Protein AF-A0A0B2QNK6-F1 (afdb_monomer_lite)

Structure (mmCIF, N/CA/C/O backbone):
data_AF-A0A0B2QNK6-F1
#
_entry.id   AF-A0A0B2QNK6-F1
#
loop_
_atom_site.group_PDB
_atom_site.id
_atom_site.type_symbol
_atom_site.label_atom_id
_atom_site.label_alt_id
_atom_site.label_comp_id
_atom_site.label_asym_id
_atom_site.label_entity_id
_atom_site.label_seq_id
_atom_site.pdbx_PDB_ins_code
_atom_site.Cartn_x
_atom_site.Cartn_y
_atom_site.Cartn_z
_atom_site.occupancy
_atom_site.B_iso_or_equiv
_atom_site.auth_seq_id
_atom_site.auth_comp_id
_atom_site.auth_asym_id
_atom_site.auth_atom_id
_atom_site.pdbx_PDB_model_num
ATOM 1 N N . VAL A 1 1 ? 2.109 14.599 -23.822 1.00 43.66 1 VAL A N 1
ATOM 2 C CA . VAL A 1 1 ? 1.128 13.508 -23.614 1.00 43.66 1 VAL A CA 1
ATOM 3 C C . VAL A 1 1 ? 0.018 14.057 -22.739 1.00 43.66 1 VAL A C 1
ATOM 5 O O . VAL A 1 1 ? 0.283 14.412 -21.594 1.00 43.66 1 VAL A O 1
ATOM 8 N N . ASP A 1 2 ? -1.167 14.238 -23.314 1.00 34.44 2 ASP A N 1
ATOM 9 C CA . ASP A 1 2 ? -2.306 14.894 -22.670 1.00 34.44 2 ASP A CA 1
ATOM 10 C C . ASP A 1 2 ? -2.847 14.093 -21.481 1.00 34.44 2 ASP A C 1
ATOM 12 O O . ASP A 1 2 ? -3.204 12.924 -21.609 1.00 34.44 2 ASP A O 1
ATOM 16 N N . LYS A 1 3 ? -2.964 14.741 -20.315 1.00 54.47 3 LYS A N 1
ATOM 17 C CA . LYS A 1 3 ? -3.500 14.139 -19.077 1.00 54.47 3 LYS A CA 1
ATOM 18 C C . LYS A 1 3 ? -5.016 13.879 -19.119 1.00 54.47 3 LYS A C 1
ATOM 20 O O . LYS A 1 3 ? -5.569 13.408 -18.134 1.00 54.47 3 LYS A O 1
ATOM 25 N N . LYS A 1 4 ? -5.694 14.222 -20.220 1.00 58.22 4 LYS A N 1
ATOM 26 C CA . LYS A 1 4 ? -7.160 14.157 -20.361 1.00 58.22 4 LYS A CA 1
ATOM 27 C C . LYS A 1 4 ? -7.659 13.009 -21.244 1.00 58.22 4 LYS A C 1
ATOM 29 O O . LYS A 1 4 ? -8.868 12.835 -21.367 1.00 58.22 4 LYS A O 1
ATOM 34 N N . GLN A 1 5 ? -6.769 12.239 -21.871 1.00 58.25 5 GLN A N 1
ATOM 35 C CA . GLN A 1 5 ? -7.182 11.198 -22.811 1.00 58.25 5 GLN A CA 1
ATOM 36 C C . GLN A 1 5 ? -7.438 9.872 -22.083 1.00 58.25 5 GLN A C 1
ATOM 38 O O . GLN A 1 5 ? -6.515 9.222 -21.591 1.00 58.25 5 GLN A O 1
ATOM 43 N N . LYS A 1 6 ? -8.712 9.483 -22.013 1.00 66.69 6 LYS A N 1
ATOM 44 C CA . LYS A 1 6 ? -9.170 8.224 -21.412 1.00 66.69 6 LYS A CA 1
ATOM 45 C C . LYS A 1 6 ? -9.047 7.074 -22.413 1.00 66.69 6 LYS A C 1
ATOM 47 O O . LYS A 1 6 ? -9.129 7.295 -23.621 1.00 66.69 6 LYS A O 1
ATOM 52 N N . THR A 1 7 ? -8.839 5.853 -21.921 1.00 67.19 7 THR A N 1
ATOM 53 C CA . THR A 1 7 ? -8.708 4.672 -22.792 1.00 67.19 7 THR A CA 1
ATOM 54 C C . THR A 1 7 ? -10.088 4.056 -23.003 1.00 67.19 7 THR A C 1
ATOM 56 O O . THR A 1 7 ? -10.785 3.767 -22.032 1.00 67.19 7 THR A O 1
ATOM 59 N N . ILE A 1 8 ? -10.496 3.875 -24.259 1.00 69.75 8 ILE A N 1
ATOM 60 C CA . ILE A 1 8 ? -11.732 3.162 -24.600 1.00 69.75 8 ILE A CA 1
ATOM 61 C C . ILE A 1 8 ? -11.409 1.669 -24.628 1.00 69.75 8 ILE A C 1
ATOM 63 O O . ILE A 1 8 ? -10.519 1.246 -25.365 1.00 69.75 8 ILE A O 1
ATOM 67 N N . VAL A 1 9 ? -12.116 0.887 -23.816 1.00 71.56 9 VAL A N 1
ATOM 68 C CA . VAL A 1 9 ? -12.064 -0.578 -23.829 1.00 71.56 9 VAL A CA 1
ATOM 69 C C . VAL A 1 9 ? -13.373 -1.090 -24.413 1.00 71.56 9 VAL A C 1
ATOM 71 O O . VAL A 1 9 ? -14.452 -0.708 -23.958 1.00 71.56 9 VAL A O 1
ATOM 74 N N . PHE A 1 10 ? -13.267 -1.947 -25.422 1.00 71.56 10 PHE A N 1
ATOM 75 C CA . PHE A 1 10 ? -14.404 -2.613 -26.044 1.00 71.56 10 PHE A CA 1
ATOM 76 C C . PHE A 1 10 ? -14.613 -3.969 -25.366 1.00 71.56 10 PHE A C 1
ATOM 78 O O . PHE A 1 10 ? -13.679 -4.766 -25.287 1.00 71.56 10 PHE A O 1
ATOM 85 N N . GLY A 1 11 ? -15.817 -4.212 -24.855 1.00 64.00 11 GLY A N 1
ATOM 86 C CA . GLY A 1 11 ? -16.255 -5.500 -24.330 1.00 64.00 11 GLY A CA 1
ATOM 87 C C . GLY A 1 11 ? -17.415 -6.056 -25.154 1.00 64.00 11 GLY A C 1
ATOM 88 O O . GLY A 1 11 ? -18.221 -5.304 -25.700 1.00 64.00 11 GLY A O 1
ATOM 89 N N . SER A 1 12 ? -17.499 -7.379 -25.253 1.00 56.50 12 SER A N 1
ATOM 90 C CA . SER A 1 12 ? -18.704 -8.078 -25.700 1.00 56.50 12 SER A CA 1
ATOM 91 C C . SER A 1 12 ? -19.504 -8.476 -24.461 1.00 56.50 12 SER A C 1
ATOM 93 O O . SER A 1 12 ? -19.035 -9.301 -23.676 1.00 56.50 12 SER A O 1
ATOM 95 N N . ASP A 1 13 ? -20.683 -7.890 -24.259 1.00 54.41 13 ASP A N 1
ATOM 96 C CA . ASP A 1 13 ? -21.576 -8.315 -23.178 1.00 54.41 13 ASP A CA 1
ATOM 97 C C . ASP A 1 13 ? -22.222 -9.647 -23.600 1.00 54.41 13 ASP A C 1
ATOM 99 O O . ASP A 1 13 ? -23.095 -9.688 -24.469 1.00 54.41 13 ASP A O 1
ATOM 103 N N . SER A 1 14 ? -21.778 -10.759 -23.018 1.00 55.31 14 SER A N 1
ATOM 104 C CA . SER A 1 14 ? -22.426 -12.054 -23.206 1.00 55.31 14 SER A CA 1
ATOM 105 C C . SER A 1 14 ? -23.758 -12.063 -22.455 1.00 55.31 14 SER A C 1
ATOM 107 O O . SER A 1 14 ? -23.745 -12.328 -21.259 1.00 55.31 14 SER A O 1
ATOM 109 N N . GLU A 1 15 ? -24.861 -11.715 -23.140 1.00 56.56 15 GLU A N 1
ATOM 110 C CA . GLU A 1 15 ? -26.159 -12.428 -23.041 1.00 56.56 15 GLU A CA 1
ATOM 111 C C . GLU A 1 15 ? -27.339 -11.869 -23.875 1.00 56.56 15 GLU A C 1
ATOM 113 O O . GLU A 1 15 ? -28.447 -12.372 -23.722 1.00 56.56 15 GLU A O 1
ATOM 118 N N . SER A 1 16 ? -27.200 -10.896 -24.796 1.00 56.59 16 SER A N 1
ATOM 119 C CA . SER A 1 16 ? -28.397 -10.508 -25.598 1.00 56.59 16 SER A CA 1
ATOM 120 C C . SER A 1 16 ? -28.245 -9.948 -27.017 1.00 56.59 16 SER A C 1
ATOM 122 O O . SER A 1 16 ? -29.273 -9.699 -27.634 1.00 56.59 16 SER A O 1
ATOM 124 N N . ASP A 1 17 ? -27.054 -9.805 -27.604 1.00 59.25 17 ASP A N 1
ATOM 125 C CA . ASP A 1 17 ? -26.955 -9.534 -29.052 1.00 59.25 17 ASP A CA 1
ATOM 126 C C . ASP A 1 17 ? -25.509 -9.729 -29.547 1.00 59.25 17 ASP A C 1
ATOM 128 O O . ASP A 1 17 ? -24.616 -9.049 -29.031 1.00 59.25 17 ASP A O 1
ATOM 132 N N . PRO A 1 18 ? -25.221 -10.599 -30.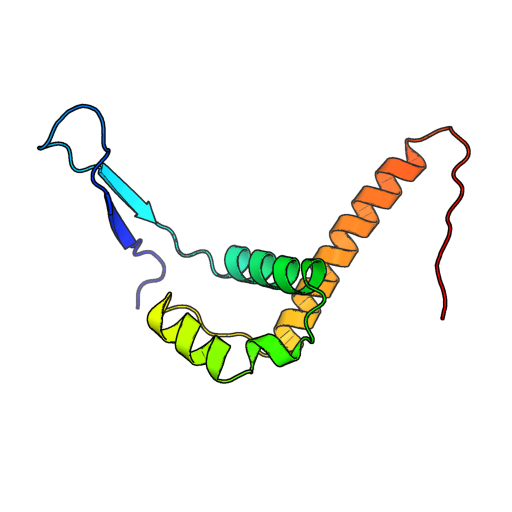535 1.00 59.00 18 PRO A N 1
ATOM 133 C CA . PRO A 1 18 ? -23.860 -10.789 -31.052 1.00 59.00 18 PRO A CA 1
ATOM 134 C C . PRO A 1 18 ? -23.256 -9.527 -31.698 1.00 59.00 18 PRO A C 1
ATOM 136 O O . PRO A 1 18 ? -22.044 -9.470 -31.890 1.00 59.00 18 PRO A O 1
ATOM 139 N N . ASN A 1 19 ? -24.069 -8.502 -31.991 1.00 65.56 19 ASN A N 1
ATOM 140 C CA . ASN A 1 19 ? -23.619 -7.222 -32.550 1.00 65.56 19 ASN A CA 1
ATOM 141 C C . ASN A 1 19 ? -23.490 -6.080 -31.523 1.00 65.56 19 ASN A C 1
ATOM 143 O O . ASN A 1 19 ? -23.136 -4.958 -31.900 1.00 65.56 19 ASN A O 1
ATOM 147 N N . LYS A 1 20 ? -23.762 -6.313 -30.232 1.00 59.88 20 LYS A N 1
ATOM 148 C CA . LYS A 1 20 ? -23.685 -5.256 -29.214 1.00 59.88 20 LYS A CA 1
ATOM 149 C C . LYS A 1 20 ? -22.283 -5.174 -28.611 1.00 59.88 20 LYS A C 1
ATOM 151 O O . LYS A 1 20 ? -21.917 -5.933 -27.720 1.00 59.88 20 LYS A O 1
ATOM 156 N N . VAL A 1 21 ? -21.510 -4.195 -29.074 1.00 65.56 21 VAL A N 1
ATOM 157 C CA . VAL A 1 21 ? -20.206 -3.849 -28.496 1.00 65.56 21 VAL A CA 1
ATOM 158 C C . VAL A 1 21 ? -20.410 -2.817 -27.386 1.00 65.56 21 VAL A C 1
ATOM 160 O O . VAL A 1 21 ? -20.869 -1.702 -27.648 1.00 65.56 21 VAL A O 1
ATOM 163 N N . SER A 1 22 ? -20.073 -3.164 -26.142 1.00 64.62 22 SER A N 1
ATOM 164 C CA . SER A 1 22 ? -20.099 -2.225 -25.021 1.00 64.62 22 SER A CA 1
ATOM 165 C C . SER A 1 22 ? -18.764 -1.474 -24.953 1.00 64.62 22 SER A C 1
ATOM 167 O O . SER A 1 22 ? -17.687 -2.067 -24.908 1.00 64.62 22 SER A O 1
ATOM 169 N N . MET A 1 23 ? -18.810 -0.139 -24.993 1.00 55.69 23 MET A N 1
ATOM 170 C CA . MET A 1 23 ? -17.625 0.698 -24.787 1.00 55.69 23 MET A CA 1
ATOM 171 C C . MET A 1 23 ? -17.573 1.146 -23.333 1.00 55.69 23 MET A C 1
ATOM 173 O O . MET A 1 23 ? -18.458 1.865 -22.864 1.00 55.69 23 MET A O 1
ATOM 177 N N . LYS A 1 24 ? -16.510 0.767 -22.625 1.00 63.97 24 LYS A N 1
ATOM 178 C CA . LYS A 1 24 ? -16.210 1.290 -21.292 1.00 63.97 24 LYS A CA 1
ATOM 179 C C . LYS A 1 24 ? -15.049 2.264 -21.383 1.00 63.97 24 LYS A C 1
ATOM 181 O O . LYS A 1 24 ? -13.989 1.964 -21.928 1.00 63.97 24 LYS A O 1
ATOM 186 N N . LEU A 1 25 ? -15.259 3.446 -20.823 1.00 58.41 25 LEU A N 1
ATOM 187 C CA . LEU A 1 25 ? -14.224 4.455 -20.682 1.00 58.41 25 LEU A CA 1
ATOM 188 C C . LEU A 1 25 ? -13.435 4.147 -19.408 1.00 58.41 25 LEU A C 1
ATOM 190 O O . LEU A 1 25 ? -13.930 4.372 -18.305 1.00 58.41 25 LEU A O 1
ATOM 194 N N . VAL A 1 26 ? -12.230 3.599 -19.550 1.00 65.00 26 VAL A N 1
ATOM 195 C CA . VAL A 1 26 ? -11.381 3.249 -18.408 1.00 65.00 26 VAL A CA 1
ATOM 196 C C . VAL A 1 26 ? -10.445 4.415 -18.121 1.00 65.00 26 VAL A C 1
ATOM 198 O O . VAL A 1 26 ? -9.600 4.784 -18.946 1.00 65.00 26 VAL A O 1
ATOM 201 N N . ASP A 1 27 ? -10.631 5.017 -16.947 1.00 68.44 27 ASP A N 1
ATOM 202 C CA . ASP A 1 27 ? -9.771 6.083 -16.451 1.00 68.44 27 ASP A CA 1
ATOM 203 C C . ASP A 1 27 ? -8.619 5.483 -15.640 1.00 68.44 27 ASP A C 1
ATOM 205 O O . ASP A 1 27 ? -8.825 4.686 -14.721 1.00 68.44 27 ASP A O 1
ATOM 209 N N . PHE A 1 28 ? -7.390 5.844 -15.994 1.00 75.44 28 PHE A N 1
ATOM 210 C CA . PHE A 1 28 ? -6.210 5.386 -15.272 1.00 75.44 28 PHE A CA 1
ATOM 211 C C . PHE A 1 28 ? -5.973 6.318 -14.083 1.00 75.44 28 PHE A C 1
ATOM 213 O O . PHE A 1 28 ? -5.336 7.366 -14.210 1.00 75.44 28 PHE A O 1
ATOM 220 N N . ASN A 1 29 ? -6.470 5.926 -12.909 1.00 85.56 29 ASN A N 1
ATOM 221 C CA . ASN A 1 29 ? -6.188 6.638 -11.670 1.00 85.56 29 ASN A CA 1
ATOM 222 C C . ASN A 1 29 ? -4.982 6.016 -10.953 1.00 85.56 29 ASN A C 1
ATOM 224 O O . ASN A 1 29 ? -5.089 5.004 -10.257 1.00 85.56 29 ASN A O 1
ATOM 228 N N . ARG A 1 30 ? -3.821 6.659 -11.103 1.00 87.12 30 ARG A N 1
ATOM 229 C CA . ARG A 1 30 ? -2.571 6.226 -10.467 1.00 87.12 30 ARG A CA 1
ATOM 230 C C . ARG A 1 30 ? -2.683 6.135 -8.944 1.00 87.12 30 ARG A C 1
ATOM 232 O O . ARG A 1 30 ? -2.134 5.207 -8.362 1.00 87.12 30 ARG A O 1
ATOM 239 N N . GLU A 1 31 ? -3.341 7.098 -8.311 1.00 90.62 31 GLU A N 1
ATOM 240 C CA .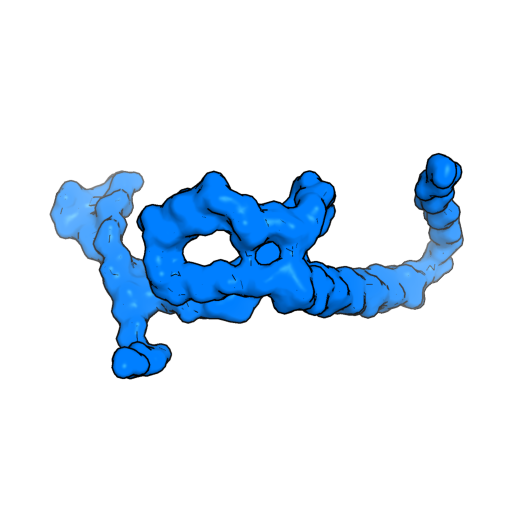 GLU A 1 31 ? -3.459 7.159 -6.853 1.00 90.62 31 GLU A CA 1
ATOM 241 C C . GLU A 1 31 ? -4.268 5.973 -6.325 1.00 90.62 31 GLU A C 1
ATOM 243 O O . GLU A 1 31 ? -3.820 5.269 -5.422 1.00 90.62 31 GLU A O 1
ATOM 248 N N . GLN A 1 32 ? -5.384 5.658 -6.987 1.00 91.19 32 GLN A N 1
ATOM 249 C CA . GLN A 1 32 ? -6.206 4.501 -6.640 1.00 91.19 32 GLN A CA 1
ATOM 250 C C . GLN A 1 32 ? -5.440 3.176 -6.777 1.00 91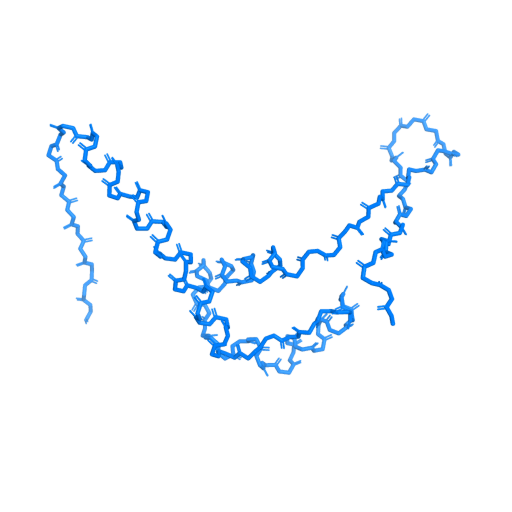.19 32 GLN A C 1
ATOM 252 O O . GLN A 1 32 ? -5.563 2.292 -5.925 1.00 91.19 32 GLN A O 1
ATOM 257 N N . ILE A 1 33 ? -4.620 3.036 -7.826 1.00 92.44 33 ILE A N 1
ATOM 258 C CA . ILE A 1 33 ? -3.786 1.841 -8.028 1.00 92.44 33 ILE A CA 1
ATOM 259 C C . ILE A 1 33 ? -2.741 1.719 -6.915 1.00 92.44 33 ILE A C 1
ATOM 261 O O . ILE A 1 33 ? -2.538 0.625 -6.398 1.00 92.44 33 ILE A O 1
ATOM 265 N N . LEU A 1 34 ? -2.106 2.822 -6.505 1.00 95.00 34 LEU A N 1
ATOM 266 C CA . LEU A 1 34 ? -1.113 2.808 -5.425 1.00 95.00 34 LEU A CA 1
ATOM 267 C C . LEU A 1 34 ? -1.730 2.442 -4.073 1.00 95.00 34 LEU A C 1
ATOM 269 O O . LEU A 1 34 ? -1.137 1.657 -3.337 1.00 95.00 34 LEU A O 1
ATOM 273 N N . ILE A 1 35 ? -2.928 2.948 -3.771 1.00 96.12 35 ILE A N 1
ATOM 274 C CA . ILE A 1 35 ? -3.676 2.560 -2.567 1.00 96.12 35 ILE A CA 1
ATOM 275 C C . ILE A 1 35 ? -4.026 1.067 -2.616 1.00 96.12 35 ILE A C 1
ATOM 277 O O . ILE A 1 35 ? -3.872 0.362 -1.622 1.00 96.12 35 ILE A O 1
ATOM 281 N N . THR A 1 36 ? -4.459 0.564 -3.775 1.00 95.31 36 THR A N 1
ATOM 282 C CA . THR A 1 36 ? -4.791 -0.860 -3.957 1.00 95.31 36 THR A CA 1
ATOM 283 C C . THR A 1 36 ? -3.555 -1.750 -3.803 1.00 95.31 36 THR A C 1
ATOM 285 O O . THR A 1 36 ? -3.610 -2.758 -3.104 1.00 95.31 36 THR A O 1
ATOM 288 N N . LEU A 1 37 ? -2.415 -1.347 -4.371 1.00 95.69 37 LEU A N 1
ATOM 289 C CA . LEU A 1 37 ? -1.136 -2.044 -4.214 1.00 95.69 37 LEU A CA 1
ATOM 290 C C . LEU A 1 37 ? -0.653 -2.038 -2.755 1.00 95.69 37 LEU A C 1
ATOM 292 O O . LEU A 1 37 ? -0.155 -3.047 -2.269 1.00 95.69 37 LEU A O 1
ATOM 296 N N . ALA A 1 38 ? -0.825 -0.924 -2.039 1.00 97.38 38 ALA A N 1
ATOM 297 C CA . ALA A 1 38 ? -0.504 -0.851 -0.616 1.00 97.38 38 ALA A CA 1
ATOM 298 C C . ALA A 1 38 ? -1.378 -1.805 0.211 1.00 97.38 38 ALA A C 1
ATOM 300 O O . ALA A 1 38 ? -0.864 -2.499 1.084 1.00 97.38 38 ALA A O 1
ATOM 301 N N . LYS A 1 39 ? -2.679 -1.895 -0.096 1.00 97.06 39 LYS A N 1
ATOM 302 C CA . LYS A 1 39 ? -3.588 -2.857 0.547 1.00 97.06 39 LYS A CA 1
ATOM 303 C C . LYS A 1 39 ? -3.183 -4.305 0.286 1.00 97.06 39 LYS A C 1
ATOM 305 O O . LYS A 1 39 ? -3.178 -5.078 1.230 1.00 97.06 39 LYS A O 1
ATOM 310 N N . MET A 1 40 ? -2.804 -4.649 -0.947 1.00 97.19 40 MET A N 1
ATOM 311 C CA . MET A 1 40 ? -2.279 -5.981 -1.282 1.00 97.19 40 MET A CA 1
ATOM 312 C C . MET A 1 40 ? -1.068 -6.330 -0.409 1.00 97.19 40 MET A C 1
ATOM 314 O O . MET A 1 40 ? -1.052 -7.367 0.236 1.00 97.19 40 MET A O 1
ATOM 318 N N . ILE A 1 41 ? -0.094 -5.421 -0.310 1.00 97.38 41 ILE A N 1
ATOM 319 C CA . ILE A 1 41 ? 1.096 -5.617 0.532 1.00 97.38 41 ILE A CA 1
ATOM 320 C C . ILE A 1 41 ? 0.736 -5.837 2.006 1.00 97.38 41 ILE A C 1
ATOM 322 O O . ILE A 1 41 ? 1.393 -6.631 2.667 1.00 97.38 41 ILE A O 1
ATOM 326 N N . ILE A 1 42 ? -0.270 -5.129 2.525 1.00 96.75 42 ILE A N 1
ATOM 327 C CA . ILE A 1 42 ? -0.712 -5.267 3.920 1.00 96.75 42 ILE A CA 1
ATOM 328 C C . ILE A 1 42 ? -1.430 -6.603 4.142 1.00 96.75 42 ILE A C 1
ATOM 330 O O . ILE A 1 42 ? -1.143 -7.273 5.124 1.00 96.75 42 ILE A O 1
ATOM 334 N N . ILE A 1 43 ? -2.356 -6.977 3.253 1.00 97.12 43 ILE A N 1
ATOM 335 C CA . ILE A 1 43 ? -3.169 -8.198 3.381 1.00 97.12 43 ILE A CA 1
ATOM 336 C C . ILE A 1 43 ? -2.301 -9.451 3.249 1.00 97.12 43 ILE A C 1
ATOM 338 O O . ILE A 1 43 ? -2.444 -10.373 4.043 1.00 97.12 43 ILE A O 1
ATOM 342 N N . ASP A 1 44 ? -1.403 -9.462 2.263 1.00 97.06 44 ASP A N 1
ATOM 343 C CA . ASP A 1 44 ? -0.541 -10.610 1.961 1.00 97.06 44 ASP A CA 1
ATOM 344 C C . ASP A 1 44 ? 0.812 -10.543 2.698 1.00 97.06 44 ASP A C 1
ATOM 346 O O . ASP A 1 44 ? 1.706 -11.348 2.439 1.00 97.06 44 ASP A O 1
ATOM 350 N N . GLU A 1 45 ? 0.992 -9.549 3.574 1.00 95.69 45 GLU A N 1
ATOM 351 C CA . GLU A 1 45 ? 2.197 -9.321 4.384 1.00 95.69 45 GLU A CA 1
ATOM 352 C C . GLU A 1 45 ? 3.514 -9.296 3.582 1.00 95.69 45 GLU A C 1
ATOM 354 O O . GLU A 1 45 ? 4.582 -9.714 4.041 1.00 95.69 45 GLU A O 1
ATOM 359 N N . PHE A 1 46 ? 3.477 -8.774 2.356 1.00 96.25 46 PHE A N 1
ATOM 360 C CA . PHE A 1 46 ? 4.671 -8.720 1.521 1.00 96.25 46 PHE A CA 1
ATOM 361 C C . PHE A 1 46 ? 5.703 -7.711 2.034 1.00 96.25 46 PHE A C 1
ATOM 363 O O . PHE A 1 46 ? 5.399 -6.603 2.474 1.00 96.25 46 PHE A O 1
ATOM 370 N N . ALA A 1 47 ? 6.985 -8.042 1.863 1.00 96.62 47 ALA A N 1
ATOM 371 C CA . ALA A 1 47 ? 8.053 -7.071 2.059 1.00 96.62 47 ALA A CA 1
ATOM 372 C C . ALA A 1 47 ? 7.884 -5.885 1.091 1.00 96.62 47 ALA A C 1
ATOM 374 O O . ALA A 1 47 ? 7.634 -6.081 -0.096 1.00 96.62 47 ALA A O 1
ATOM 375 N N . PHE A 1 48 ? 8.150 -4.649 1.529 1.00 96.00 48 PHE A N 1
ATOM 376 C CA . PHE A 1 48 ? 8.033 -3.462 0.658 1.00 96.00 48 PHE A CA 1
ATOM 377 C C . PHE A 1 48 ? 8.918 -3.512 -0.594 1.00 96.00 48 PHE A C 1
ATOM 379 O O . PHE A 1 48 ? 8.632 -2.848 -1.588 1.00 96.00 48 PHE A O 1
ATOM 386 N N . LYS A 1 4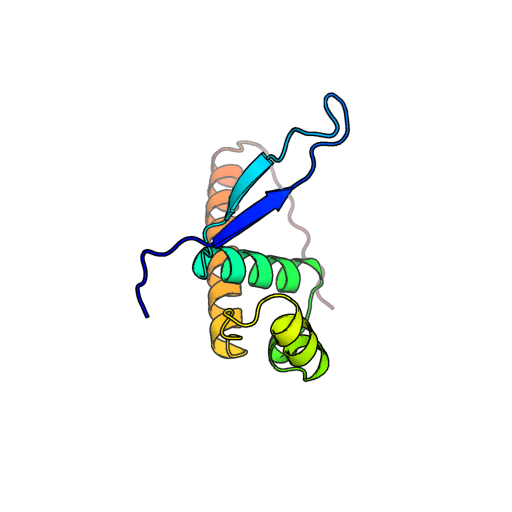9 ? 9.994 -4.308 -0.562 1.00 96.31 49 LYS A N 1
ATOM 387 C CA . LYS A 1 49 ? 10.860 -4.563 -1.720 1.00 96.31 49 LYS A CA 1
ATOM 388 C C . LYS A 1 49 ? 10.133 -5.313 -2.846 1.00 96.31 49 LYS A C 1
ATOM 390 O O . LYS A 1 49 ? 10.599 -5.261 -3.975 1.00 96.31 49 LYS A O 1
ATOM 395 N N . PHE A 1 50 ? 8.988 -5.944 -2.574 1.00 96.56 50 PHE A N 1
ATOM 396 C CA . PHE A 1 50 ? 8.186 -6.685 -3.549 1.00 96.56 50 PHE A CA 1
ATOM 397 C C . PHE A 1 50 ? 7.956 -5.911 -4.854 1.00 96.56 50 PHE A C 1
ATOM 399 O O . PHE A 1 50 ? 8.162 -6.456 -5.935 1.00 96.56 50 PHE A O 1
ATOM 406 N N . VAL A 1 51 ? 7.646 -4.613 -4.765 1.00 95.62 51 VAL A N 1
ATOM 407 C CA . VAL A 1 51 ? 7.404 -3.757 -5.943 1.00 95.62 51 VAL A CA 1
ATOM 408 C C . VAL A 1 51 ? 8.652 -3.536 -6.810 1.00 95.62 51 VAL A C 1
ATOM 410 O O . VAL A 1 51 ? 8.553 -3.125 -7.963 1.00 95.62 51 VAL A O 1
ATOM 413 N N . GLU A 1 52 ? 9.844 -3.791 -6.269 1.00 96.12 52 GLU A N 1
ATOM 414 C CA . GLU A 1 52 ? 11.128 -3.671 -6.964 1.00 96.12 52 GLU A CA 1
ATOM 415 C C . GLU A 1 52 ? 11.606 -5.007 -7.554 1.00 96.12 52 GLU A C 1
ATOM 417 O O . GLU A 1 52 ? 12.598 -5.016 -8.283 1.00 96.12 52 GLU A O 1
ATOM 422 N N . ASN A 1 53 ? 10.910 -6.116 -7.281 1.00 96.38 53 ASN A N 1
ATOM 423 C CA . ASN A 1 53 ? 11.273 -7.433 -7.795 1.00 96.38 53 ASN A CA 1
ATOM 424 C C . ASN A 1 53 ? 11.066 -7.512 -9.314 1.00 96.38 53 ASN A C 1
ATOM 426 O O . ASN A 1 53 ? 10.047 -7.069 -9.842 1.00 96.38 53 ASN A O 1
ATOM 430 N N . GLU A 1 54 ? 12.008 -8.142 -10.018 1.00 96.81 54 GLU A N 1
ATOM 431 C CA . GLU A 1 54 ? 12.008 -8.219 -11.485 1.00 96.81 54 GLU A CA 1
ATOM 432 C C . GLU A 1 54 ? 10.738 -8.870 -12.050 1.00 96.81 54 GLU A C 1
ATOM 434 O O . GLU A 1 54 ? 10.158 -8.355 -13.003 1.00 96.81 54 GLU A O 1
ATOM 439 N N . GLY A 1 55 ? 10.264 -9.955 -11.428 1.00 96.81 55 GLY A N 1
ATOM 440 C CA . GLY A 1 55 ? 9.037 -10.634 -11.849 1.00 96.81 55 GLY A CA 1
ATOM 441 C C . GLY A 1 55 ? 7.807 -9.727 -11.777 1.00 96.81 55 GLY A C 1
ATOM 442 O O . GLY A 1 55 ? 7.031 -9.672 -12.726 1.00 96.81 55 GLY A O 1
ATOM 443 N N . PHE A 1 56 ? 7.671 -8.947 -10.699 1.00 95.00 56 PHE A N 1
ATOM 444 C CA . PHE A 1 56 ? 6.582 -7.977 -10.568 1.00 95.00 56 PHE A CA 1
ATOM 445 C C . PHE A 1 56 ? 6.700 -6.853 -11.605 1.00 95.00 56 PHE A C 1
ATOM 447 O O . PHE A 1 56 ? 5.694 -6.425 -12.167 1.00 95.00 56 PHE A O 1
ATOM 454 N N . ARG A 1 57 ? 7.925 -6.399 -11.903 1.00 95.25 57 ARG A N 1
ATOM 455 C CA . ARG A 1 57 ? 8.152 -5.365 -12.920 1.00 95.25 57 ARG A CA 1
ATOM 456 C C . ARG A 1 57 ? 7.739 -5.819 -14.311 1.00 95.25 57 ARG A C 1
ATOM 458 O O . ARG A 1 57 ? 6.934 -5.133 -14.929 1.00 95.25 57 ARG A O 1
ATOM 465 N N . LYS A 1 58 ? 8.211 -6.988 -14.747 1.00 96.06 58 LYS A N 1
ATOM 466 C CA . LYS A 1 58 ? 7.835 -7.584 -16.038 1.00 96.06 58 LYS A CA 1
ATOM 467 C C . LYS A 1 58 ? 6.324 -7.794 -16.137 1.00 96.06 58 LYS A C 1
ATOM 469 O O . LYS A 1 58 ? 5.703 -7.380 -17.107 1.00 96.06 58 LYS A O 1
ATOM 474 N N . PHE A 1 59 ? 5.718 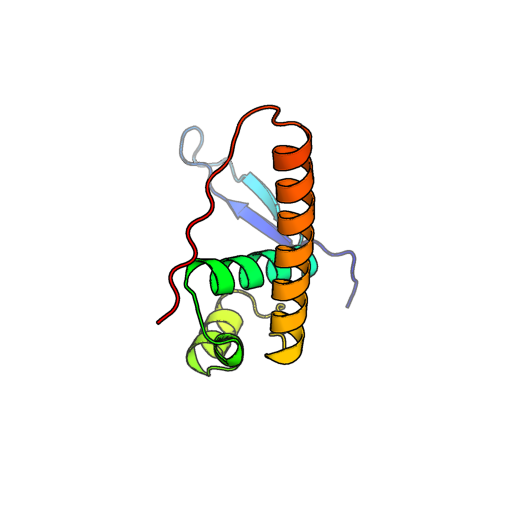-8.338 -15.080 1.00 95.50 59 PHE A N 1
ATOM 475 C CA . PHE A 1 59 ? 4.270 -8.519 -15.016 1.00 95.50 59 PHE A CA 1
ATOM 476 C C . PHE A 1 59 ? 3.500 -7.200 -15.197 1.00 95.50 59 PHE A C 1
ATOM 478 O O . PHE A 1 59 ? 2.533 -7.140 -15.957 1.00 95.50 59 PHE A O 1
ATOM 485 N N . MET A 1 60 ? 3.925 -6.128 -14.521 1.00 93.25 60 MET A N 1
ATOM 486 C CA . MET A 1 60 ? 3.270 -4.821 -14.624 1.00 93.25 60 MET A CA 1
ATOM 487 C C . MET A 1 60 ? 3.552 -4.104 -15.944 1.00 93.25 60 MET A C 1
ATOM 489 O O . MET A 1 60 ? 2.682 -3.369 -16.408 1.00 93.25 60 MET A O 1
ATOM 493 N N . GLU A 1 61 ? 4.721 -4.312 -16.549 1.00 91.88 61 GLU A N 1
ATOM 494 C CA . GLU A 1 61 ? 5.044 -3.803 -17.885 1.00 91.88 61 GLU A CA 1
ATOM 495 C C . GLU A 1 61 ? 4.081 -4.364 -18.934 1.00 91.88 61 GLU A C 1
ATOM 497 O O . GLU A 1 61 ? 3.543 -3.583 -19.716 1.00 91.88 61 GLU A O 1
ATOM 502 N N . ASP A 1 62 ? 3.774 -5.664 -18.882 1.00 93.31 62 ASP A N 1
ATOM 503 C CA . ASP A 1 62 ? 2.811 -6.295 -19.795 1.00 93.31 62 ASP A CA 1
ATOM 504 C C . ASP A 1 62 ? 1.356 -5.932 -19.454 1.00 93.31 62 ASP A C 1
ATOM 506 O O . ASP A 1 62 ? 0.537 -5.674 -20.338 1.00 93.31 62 ASP A O 1
ATOM 510 N N . THR A 1 63 ? 1.018 -5.874 -18.161 1.00 90.31 63 THR A N 1
ATOM 511 C CA . THR A 1 63 ? -0.364 -5.643 -17.702 1.00 90.31 63 THR A CA 1
ATOM 512 C C . THR A 1 63 ? -0.797 -4.184 -17.857 1.00 90.31 63 THR A C 1
ATOM 514 O O . THR A 1 63 ? -1.927 -3.889 -18.255 1.00 90.31 63 THR A O 1
ATOM 517 N N . GLN A 1 64 ? 0.073 -3.240 -17.496 1.00 87.81 64 GLN A N 1
ATOM 518 C CA . GLN A 1 64 ? -0.209 -1.810 -17.571 1.00 87.81 64 GLN A CA 1
ATOM 519 C C . GLN A 1 64 ? 1.082 -1.009 -17.816 1.00 87.81 64 GLN A C 1
ATOM 521 O O . GLN A 1 64 ? 1.629 -0.415 -16.882 1.00 87.81 64 GLN A O 1
ATOM 526 N N . PRO A 1 65 ? 1.514 -0.869 -19.083 1.00 86.25 65 PRO A N 1
ATOM 527 C CA . PRO A 1 65 ? 2.753 -0.170 -19.437 1.00 86.25 65 PRO A CA 1
ATOM 528 C C . PRO A 1 65 ? 2.806 1.297 -18.977 1.00 86.25 65 PRO A C 1
ATOM 530 O O . PRO A 1 65 ? 3.878 1.873 -18.792 1.00 86.25 65 PRO A O 1
ATOM 533 N N . LYS A 1 66 ? 1.646 1.949 -18.793 1.00 85.69 66 LYS A N 1
ATOM 534 C CA . LYS A 1 66 ? 1.579 3.346 -18.323 1.00 85.69 66 LYS A CA 1
ATOM 535 C C . LYS A 1 66 ? 1.823 3.473 -16.816 1.00 85.69 66 LYS A C 1
ATOM 537 O O . LYS A 1 66 ? 2.032 4.588 -16.322 1.00 85.69 66 LYS A O 1
ATOM 542 N N . PHE A 1 67 ? 1.775 2.371 -16.067 1.00 87.56 67 PHE A N 1
ATOM 543 C CA . PHE A 1 67 ? 1.973 2.388 -14.627 1.00 87.56 67 PHE A CA 1
ATOM 544 C C . PHE A 1 67 ? 3.455 2.503 -14.285 1.00 87.56 67 PHE A C 1
ATOM 546 O O . PHE A 1 67 ? 4.236 1.564 -14.392 1.00 87.56 67 PHE A O 1
ATOM 553 N N . LYS A 1 68 ? 3.843 3.687 -13.806 1.00 90.06 68 LYS A N 1
ATOM 554 C CA . LYS A 1 68 ? 5.178 3.897 -13.248 1.00 90.06 68 LYS A CA 1
ATOM 555 C C . LYS A 1 68 ? 5.272 3.230 -11.883 1.00 90.06 68 LYS A C 1
ATOM 557 O O . LYS A 1 68 ? 4.733 3.758 -10.904 1.00 90.06 68 LYS A O 1
ATOM 562 N N . ILE A 1 69 ? 5.991 2.114 -11.853 1.00 93.19 69 ILE A N 1
ATOM 563 C CA . ILE A 1 69 ? 6.235 1.313 -10.656 1.00 93.19 69 ILE A CA 1
ATOM 564 C C . ILE A 1 69 ? 6.868 2.198 -9.566 1.00 93.19 69 ILE A C 1
ATOM 566 O O . ILE A 1 69 ? 7.860 2.887 -9.833 1.00 93.19 69 ILE A O 1
ATOM 570 N N . PRO A 1 70 ? 6.278 2.256 -8.358 1.00 94.81 70 PRO A N 1
ATOM 571 C CA . PRO A 1 70 ? 6.805 3.058 -7.259 1.00 94.81 70 PRO A CA 1
ATOM 572 C C . PRO A 1 70 ? 8.085 2.441 -6.675 1.00 94.81 70 PRO A C 1
ATOM 574 O O . PRO A 1 70 ? 8.350 1.254 -6.839 1.00 94.81 70 PRO A O 1
ATOM 577 N N . SER A 1 71 ? 8.861 3.238 -5.936 1.00 96.19 71 SER A N 1
ATOM 578 C CA . SER A 1 71 ? 9.940 2.694 -5.103 1.00 96.19 71 SER A CA 1
ATOM 579 C C . SER A 1 71 ? 9.380 2.064 -3.827 1.00 96.19 71 SER A C 1
ATOM 581 O O . SER A 1 71 ? 8.273 2.408 -3.387 1.00 96.19 71 SER A O 1
ATOM 583 N N . ARG A 1 72 ? 10.182 1.221 -3.165 1.00 96.62 72 ARG A N 1
ATOM 584 C CA . ARG A 1 72 ? 9.816 0.644 -1.859 1.00 96.62 72 ARG A CA 1
ATOM 585 C C . ARG A 1 72 ? 9.503 1.705 -0.796 1.00 96.62 72 ARG A C 1
ATOM 587 O O . ARG A 1 72 ? 8.658 1.501 0.065 1.00 96.62 72 ARG A O 1
ATOM 59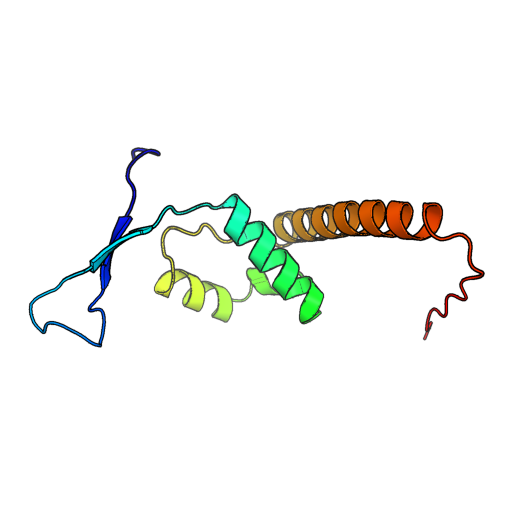4 N N . VAL A 1 73 ? 10.158 2.867 -0.868 1.00 97.38 73 VAL A N 1
ATOM 595 C CA . VAL A 1 73 ? 9.929 3.980 0.069 1.00 97.38 73 VAL A CA 1
ATOM 596 C C . VAL A 1 73 ? 8.590 4.650 -0.213 1.00 97.38 73 VAL A C 1
ATOM 598 O O . VAL A 1 73 ? 7.859 4.992 0.713 1.00 97.38 73 VAL A O 1
ATOM 601 N N . THR A 1 74 ? 8.253 4.839 -1.491 1.00 96.88 74 THR A N 1
ATOM 602 C CA . THR A 1 74 ? 6.952 5.388 -1.866 1.00 96.88 74 THR A CA 1
ATOM 603 C C . THR A 1 74 ? 5.838 4.464 -1.397 1.00 96.88 74 THR A C 1
ATOM 605 O O . THR A 1 74 ? 4.933 4.948 -0.725 1.00 96.88 74 THR A O 1
ATOM 608 N N . ILE A 1 75 ? 5.910 3.160 -1.681 1.00 97.31 75 ILE A N 1
ATOM 609 C CA . ILE A 1 75 ? 4.830 2.245 -1.291 1.00 97.31 75 ILE A CA 1
ATOM 610 C C . ILE A 1 75 ? 4.697 2.121 0.231 1.00 97.31 75 ILE A C 1
ATOM 612 O O . ILE A 1 75 ? 3.580 2.158 0.732 1.00 97.31 75 ILE A O 1
ATOM 616 N N . ALA A 1 76 ? 5.808 2.131 0.977 1.00 97.44 76 ALA A N 1
ATOM 617 C CA . ALA A 1 76 ? 5.775 2.151 2.440 1.00 97.44 76 ALA A CA 1
ATOM 618 C C . ALA A 1 76 ? 5.013 3.369 2.998 1.00 97.44 76 ALA A C 1
ATOM 620 O O . ALA A 1 76 ? 4.246 3.234 3.949 1.00 97.44 76 ALA A O 1
ATOM 621 N N . ARG A 1 77 ? 5.153 4.555 2.383 1.00 97.75 77 ARG A N 1
ATOM 622 C CA . ARG A 1 77 ? 4.361 5.740 2.769 1.00 97.75 77 ARG A CA 1
ATOM 623 C C . ARG A 1 77 ? 2.871 5.553 2.495 1.00 97.75 77 ARG A C 1
ATOM 625 O O . ARG A 1 77 ? 2.062 5.944 3.326 1.00 97.75 77 ARG A O 1
ATOM 632 N N . TYR A 1 78 ? 2.504 4.943 1.368 1.00 97.50 78 TYR A N 1
ATOM 633 C CA . TYR A 1 78 ? 1.099 4.628 1.089 1.00 97.50 78 TYR A CA 1
ATOM 634 C C . TYR A 1 78 ? 0.539 3.616 2.094 1.00 97.50 78 TYR A C 1
ATOM 636 O O . TYR A 1 78 ? -0.563 3.829 2.591 1.00 97.50 78 TYR A O 1
ATOM 644 N N . CYS A 1 79 ? 1.298 2.578 2.463 1.00 97.69 79 CYS A N 1
ATOM 645 C CA . CYS A 1 79 ? 0.896 1.650 3.524 1.00 97.69 79 CYS A CA 1
ATOM 646 C C . CYS A 1 79 ? 0.679 2.381 4.858 1.00 97.69 79 CYS A C 1
ATOM 648 O O . CYS A 1 79 ? -0.322 2.146 5.529 1.00 97.69 79 CYS A O 1
ATOM 650 N N . MET A 1 80 ? 1.568 3.315 5.212 1.00 97.81 80 MET A N 1
ATOM 651 C CA . MET A 1 80 ? 1.428 4.120 6.429 1.00 97.81 80 MET A CA 1
ATOM 652 C C . MET A 1 80 ? 0.181 5.015 6.402 1.00 97.81 80 MET A C 1
ATOM 654 O O . MET A 1 80 ? -0.491 5.161 7.419 1.00 97.81 80 MET A O 1
ATOM 658 N N . ASN A 1 81 ? -0.158 5.591 5.246 1.00 97.38 81 ASN A N 1
ATOM 659 C CA . ASN A 1 81 ? -1.387 6.369 5.092 1.00 97.38 81 ASN A CA 1
ATOM 660 C C . ASN A 1 81 ? -2.627 5.490 5.292 1.00 97.38 81 ASN A C 1
ATOM 662 O O . ASN A 1 81 ? -3.491 5.848 6.084 1.00 97.38 81 ASN A O 1
ATOM 666 N N . VAL A 1 82 ? -2.666 4.309 4.661 1.00 97.38 82 VAL A N 1
ATOM 667 C CA . VAL A 1 82 ? -3.759 3.339 4.856 1.00 97.38 82 VAL A CA 1
ATOM 668 C C . VAL A 1 82 ? -3.882 2.951 6.331 1.00 97.38 82 VAL A C 1
ATOM 670 O O . VAL A 1 82 ? -4.985 2.942 6.869 1.00 97.38 82 VAL A O 1
ATOM 673 N N . PHE A 1 83 ? -2.763 2.695 7.012 1.00 96.88 83 PHE A N 1
ATOM 674 C CA . PHE A 1 83 ? -2.760 2.419 8.448 1.00 96.88 83 PHE A CA 1
ATOM 675 C C . PHE A 1 83 ? -3.343 3.576 9.266 1.00 96.88 83 PHE A C 1
ATOM 677 O O . PHE A 1 83 ? -4.172 3.341 10.141 1.00 96.88 83 PHE A O 1
ATOM 684 N N . ASN A 1 84 ? -2.929 4.817 9.000 1.00 97.88 84 ASN A N 1
ATOM 685 C CA . ASN A 1 84 ? -3.430 5.981 9.731 1.00 97.88 84 ASN A CA 1
ATOM 686 C C . ASN A 1 84 ? -4.939 6.168 9.529 1.00 97.88 84 ASN A C 1
ATOM 688 O O . ASN A 1 84 ? -5.650 6.410 10.503 1.00 97.88 84 ASN A O 1
ATOM 692 N N . ASP A 1 85 ? -5.429 5.990 8.303 1.00 96.94 85 ASP A N 1
ATOM 693 C CA . ASP A 1 85 ? -6.857 6.084 7.997 1.00 96.94 85 ASP A CA 1
ATOM 694 C C . ASP A 1 85 ? -7.661 5.014 8.751 1.00 96.94 85 ASP A C 1
ATOM 696 O O . ASP A 1 85 ? -8.671 5.321 9.389 1.00 96.94 85 ASP A O 1
ATOM 700 N N . GLU A 1 86 ? -7.211 3.756 8.725 1.00 96.38 86 GLU A N 1
ATOM 701 C CA . GLU A 1 86 ? -7.874 2.663 9.450 1.00 96.38 86 GLU A CA 1
ATOM 702 C C . GLU A 1 86 ? -7.764 2.823 10.972 1.00 96.38 86 GLU A C 1
ATOM 704 O O . GLU A 1 86 ? -8.716 2.541 11.700 1.00 96.38 86 GLU A O 1
ATOM 709 N N . LYS A 1 87 ? -6.645 3.355 11.471 1.00 96.12 87 LYS A N 1
ATOM 710 C CA . LYS A 1 87 ? -6.457 3.682 12.888 1.00 96.12 87 LYS A CA 1
ATOM 711 C C . LYS A 1 87 ? -7.465 4.724 13.364 1.00 96.12 87 LYS A C 1
ATOM 713 O O . LYS A 1 87 ? -8.032 4.553 14.443 1.00 96.12 87 LYS A O 1
ATOM 718 N N . GLU A 1 88 ? -7.695 5.792 12.602 1.00 97.50 88 GLU A N 1
ATOM 719 C CA . GLU A 1 88 ? -8.692 6.803 12.975 1.00 97.50 88 GLU A CA 1
ATOM 720 C C . GLU A 1 88 ? -10.113 6.230 12.940 1.00 97.50 88 GLU A C 1
ATOM 722 O O . GLU A 1 88 ? -10.882 6.443 13.880 1.00 97.50 88 GLU A O 1
ATOM 727 N N . LYS A 1 89 ? -10.451 5.408 11.938 1.00 96.31 89 LYS A N 1
ATOM 728 C CA . LYS A 1 89 ? -11.739 4.691 11.917 1.00 96.31 89 LYS A CA 1
ATOM 729 C C . LYS A 1 89 ? -11.907 3.794 13.141 1.00 96.31 89 LYS A C 1
ATOM 731 O O . LYS A 1 89 ? -12.951 3.839 13.791 1.00 96.31 89 LYS A O 1
ATOM 736 N N . LEU A 1 90 ? -10.879 3.021 13.488 1.00 94.25 90 LEU A N 1
ATOM 737 C CA . LEU A 1 90 ? -10.902 2.141 14.653 1.00 94.25 90 LEU A CA 1
ATOM 738 C C . LEU A 1 90 ? -11.087 2.938 15.947 1.00 94.25 90 LEU A C 1
ATOM 740 O O . LEU A 1 90 ? -11.918 2.566 16.772 1.00 94.25 90 LEU A O 1
ATOM 744 N N . LYS A 1 91 ? -10.380 4.063 16.110 1.00 93.69 91 LYS A N 1
ATOM 745 C CA . LYS A 1 91 ? -10.593 4.967 17.249 1.00 93.69 91 LYS A CA 1
ATOM 746 C C . LYS A 1 91 ? -12.045 5.417 17.332 1.00 93.69 91 LYS A C 1
ATOM 748 O O . LYS A 1 91 ? -12.632 5.314 18.402 1.00 93.69 91 LYS A O 1
ATOM 753 N N . HIS A 1 92 ? -12.633 5.885 16.230 1.00 95.00 92 HIS A N 1
ATOM 754 C CA . HIS A 1 92 ? -14.034 6.310 16.218 1.00 95.00 92 HIS A CA 1
ATOM 755 C C . HIS A 1 92 ? -14.985 5.188 16.645 1.00 95.00 92 HIS A C 1
ATOM 757 O O . HIS A 1 92 ? -15.877 5.430 17.458 1.00 95.00 92 HIS A O 1
ATOM 763 N N . VAL A 1 93 ? -14.771 3.965 16.155 1.00 93.50 93 VAL A N 1
ATOM 764 C CA . VAL A 1 93 ? -15.567 2.791 16.546 1.00 93.50 93 VAL A CA 1
ATOM 765 C C . VAL A 1 93 ? -15.417 2.492 18.037 1.00 93.50 93 VAL A C 1
ATOM 767 O O . VAL A 1 93 ? -16.418 2.283 18.719 1.00 93.50 93 VAL A O 1
ATOM 770 N N . LEU A 1 94 ? -14.191 2.519 18.564 1.00 92.25 94 LEU A N 1
ATOM 771 C CA . LEU A 1 94 ? -13.927 2.270 19.982 1.00 92.25 94 LEU A CA 1
ATOM 772 C C . LEU A 1 94 ? -14.506 3.366 20.885 1.00 92.25 94 LEU A C 1
ATOM 774 O O . LEU A 1 94 ? -15.058 3.043 21.928 1.00 92.25 94 LEU A O 1
ATOM 778 N N . PHE A 1 95 ? -14.438 4.638 20.483 1.00 91.31 95 PHE A N 1
ATOM 779 C CA . PHE A 1 95 ? -15.044 5.748 21.228 1.00 91.31 95 PHE A CA 1
ATOM 780 C C . PHE A 1 95 ? -16.574 5.703 21.220 1.00 91.31 95 PHE A C 1
ATOM 782 O O . PHE A 1 95 ? -17.207 6.057 22.213 1.00 91.31 95 PHE A O 1
ATOM 789 N N . ALA A 1 96 ? -17.179 5.301 20.100 1.00 93.00 96 ALA A N 1
ATOM 790 C CA . ALA A 1 96 ? -18.627 5.142 20.003 1.00 93.00 96 ALA A CA 1
ATOM 791 C C . ALA A 1 96 ? -19.128 3.930 20.806 1.00 93.00 96 ALA A C 1
ATOM 793 O O . ALA A 1 96 ? -20.270 3.925 21.276 1.00 93.00 96 ALA A O 1
ATOM 794 N N . ASN A 1 97 ? -18.285 2.908 20.973 1.00 89.25 97 ASN A N 1
ATOM 795 C CA . ASN A 1 97 ? -18.616 1.724 21.742 1.00 89.25 97 ASN A CA 1
ATOM 796 C C . ASN A 1 97 ? -18.562 2.016 23.254 1.00 89.25 97 ASN A C 1
ATOM 798 O O . ASN A 1 97 ? -17.560 2.478 23.786 1.00 89.25 97 ASN A O 1
ATOM 802 N N . LYS A 1 98 ? -19.656 1.723 23.964 1.00 87.12 98 LYS A N 1
ATOM 803 C CA . LYS A 1 98 ? -19.770 1.900 25.425 1.00 87.12 98 LYS A CA 1
ATOM 804 C C . LYS A 1 98 ? -19.490 0.614 26.214 1.00 87.12 98 LYS A C 1
ATOM 806 O O . LYS A 1 98 ? -19.750 0.567 27.413 1.00 87.12 98 LYS A O 1
ATOM 811 N N . GLN A 1 99 ? -19.030 -0.441 25.545 1.00 90.75 99 GLN A N 1
ATOM 812 C CA . GLN A 1 99 ? -18.750 -1.744 26.146 1.00 90.75 99 GLN A CA 1
ATOM 813 C C . GLN A 1 99 ? -17.277 -1.883 26.548 1.00 90.75 99 GLN A C 1
ATOM 815 O O . GLN A 1 99 ? -16.405 -1.159 26.071 1.00 90.75 99 GLN A O 1
ATOM 820 N N . MET A 1 100 ? -16.997 -2.856 27.416 1.00 90.62 100 MET A N 1
ATOM 821 C CA . MET A 1 100 ? -15.629 -3.252 27.742 1.00 90.62 100 MET A CA 1
ATOM 822 C C . MET A 1 100 ? -15.018 -4.018 26.566 1.00 90.62 100 MET A C 1
ATOM 824 O O . MET A 1 100 ? -15.623 -4.956 26.050 1.00 90.62 100 MET A O 1
ATOM 828 N N . VAL A 1 101 ? -13.806 -3.634 26.170 1.00 90.19 101 VAL A N 1
ATOM 829 C CA . VAL A 1 101 ? -13.040 -4.272 25.092 1.00 90.19 101 VAL A CA 1
ATOM 830 C C . VAL A 1 101 ? -11.773 -4.877 25.694 1.00 90.19 101 VAL A C 1
ATOM 832 O O . VAL A 1 101 ? -11.092 -4.220 26.479 1.00 90.19 101 VAL A O 1
ATOM 835 N N . SER A 1 102 ? -11.451 -6.121 25.331 1.00 91.50 102 SER A N 1
ATOM 836 C CA . SER A 1 102 ? -10.155 -6.745 25.623 1.00 91.50 102 SER A CA 1
ATOM 837 C C . SER A 1 102 ? -9.328 -6.784 24.341 1.00 91.50 102 SER A C 1
ATOM 839 O O . SER A 1 102 ? -9.837 -7.184 23.295 1.00 91.50 102 SER A O 1
ATOM 841 N N . LEU A 1 103 ? -8.071 -6.347 24.418 1.00 89.69 103 LEU A N 1
ATOM 842 C CA . LEU A 1 103 ? -7.125 -6.376 23.308 1.00 89.69 103 LEU A CA 1
ATOM 843 C C . LEU A 1 103 ? -6.027 -7.385 23.632 1.00 89.69 103 LEU A C 1
ATOM 845 O O . LEU A 1 103 ? -5.334 -7.249 24.638 1.00 89.69 103 LEU A O 1
ATOM 849 N N . THR A 1 104 ? -5.866 -8.381 22.771 1.00 92.38 104 THR A N 1
ATOM 850 C CA . THR A 1 104 ? -4.761 -9.337 22.828 1.00 92.38 104 THR A CA 1
ATOM 851 C C . THR A 1 104 ? -3.798 -9.012 21.699 1.00 92.38 104 THR A C 1
ATOM 853 O O . THR A 1 104 ? -4.178 -8.994 20.532 1.00 92.38 104 THR A O 1
ATOM 856 N N . THR A 1 105 ? -2.556 -8.711 22.054 1.00 89.62 105 THR A N 1
ATOM 857 C CA . THR A 1 105 ? -1.458 -8.569 21.099 1.00 89.62 105 THR A CA 1
ATOM 858 C C . THR A 1 105 ? -0.549 -9.768 21.277 1.00 89.62 105 THR A C 1
ATOM 860 O O . THR A 1 105 ? -0.002 -9.953 22.363 1.00 89.62 105 THR A O 1
ATOM 863 N N . ASP A 1 106 ? -0.422 -10.581 20.234 1.00 87.25 106 ASP A N 1
ATOM 864 C CA . ASP A 1 106 ? 0.582 -11.636 20.196 1.00 87.25 106 ASP A CA 1
ATOM 865 C C . ASP A 1 106 ? 1.959 -10.985 20.010 1.00 87.25 106 ASP A C 1
ATOM 867 O O . ASP A 1 106 ? 2.164 -10.196 19.084 1.00 87.25 106 ASP A O 1
ATOM 871 N N . THR A 1 107 ? 2.879 -11.258 20.928 1.00 77.50 107 THR A N 1
ATOM 872 C CA . THR A 1 107 ? 4.276 -10.824 20.842 1.00 77.50 107 THR A CA 1
ATOM 873 C C . THR A 1 107 ? 5.145 -12.058 20.969 1.00 77.50 107 THR A C 1
ATOM 875 O O . THR A 1 107 ? 5.182 -12.665 22.041 1.00 77.50 107 THR A O 1
ATOM 878 N N . TRP A 1 108 ? 5.816 -12.397 19.872 1.00 74.94 108 TRP A N 1
ATOM 879 C CA . TRP A 1 108 ? 6.867 -13.409 19.810 1.00 74.94 108 TRP A CA 1
ATOM 880 C C . TRP A 1 108 ? 8.208 -12.854 20.284 1.00 74.94 108 TRP A C 1
ATOM 882 O O . TRP A 1 108 ? 8.493 -11.669 19.988 1.00 74.94 108 TRP A O 1
#

Sequence (108 aa):
VDKKQKTIVFGSDSESDPNKVSMKLVDFNREQILITLAKMIIIDEFAFKFVENEGFRKFMEDTQPKFKIPSRVTIARYCMNVFNDEKEKLKHVLFANKQMVSLTTDTW

Foldseek 3Di:
DDLPDWDWDWDDPPDDDPPDIDTDGHHDDLLVVLLVVLVVCVVVVNQLCVLVDPVNVVVCCVVPVPHDRDHSVVSVVSNVVVVVVVVVVVVVVVVVDPDDDDDDDDDD

Radius of gyration: 20.22 Å; chains: 1; bounding box: 40×28×60 Å

Organism: Glycine soja (NCBI:txid3848)

InterPro domains:
  IPR052035 Zinc finger BED domain-containing [PTHR46481] (18-108)

Secondary structure (DSSP, 8-state):
--TT-PEEEEEE-TTS-TT-EEEEEE---HHHHHHHHHHHHHHTT--GGGGGSHHHHHHHHHH-TT--PPPHHHHHHHHHHHHHHHHHHHHHHHHH--S---------

pLDDT: mean 85.12, std 15.53, range [34.44, 97.88]